Protein AF-A0A6N9EMD9-F1 (afdb_monomer_lite)

Radius of gyration: 20.24 Å; chains: 1; bounding box: 46×36×51 Å

Secondary structure (DSSP, 8-state):
-EEE----SS-SHHHHHHHHHHHHHHHH-TTS-EEEPPP-TT-HHHHHHHHHHHHHHHHT------TT-TTTS--TT-GGGTTSPP----TT----SS--TT-SSS---TTHHHHHHHHTT-----

pLDDT: mean 83.05, std 14.99, range [39.47, 98.06]

Foldseek 3Di:
DAEDEAQDQAADDVLLVSVVVQVVVCVVPVVDPYHYDYYCHVPPVVVVVVVVQVVCVVVVVNPPPPVVPLQDDPDPPSNVNDVPPDDDPCPPPDDPPDDDPVDDRHDNCPCVVVVVVVVVPPDPPD

Structure (mmCIF, N/CA/C/O backbone):
data_AF-A0A6N9EMD9-F1
#
_entry.id   AF-A0A6N9EMD9-F1
#
loop_
_atom_site.group_PDB
_atom_site.id
_atom_site.type_symbol
_atom_site.label_atom_id
_atom_site.label_alt_id
_atom_site.label_comp_id
_atom_site.label_asym_id
_atom_site.label_entity_id
_atom_site.label_seq_id
_atom_site.pdbx_PDB_ins_code
_atom_site.Cartn_x
_atom_site.Cartn_y
_atom_site.Cartn_z
_atom_site.occupancy
_atom_site.B_iso_or_equiv
_atom_site.auth_seq_id
_atom_site.auth_comp_id
_atom_site.auth_asym_id
_atom_site.auth_atom_id
_atom_site.pdbx_PDB_model_num
ATOM 1 N N . ARG A 1 1 ? 5.019 -15.838 -15.073 1.00 90.44 1 ARG A N 1
ATOM 2 C CA . ARG A 1 1 ? 4.160 -14.650 -14.866 1.00 90.44 1 ARG A CA 1
ATOM 3 C C . ARG A 1 1 ? 4.424 -14.112 -13.471 1.00 90.44 1 ARG A C 1
ATOM 5 O O . ARG A 1 1 ? 4.438 -14.905 -12.541 1.00 90.44 1 ARG A O 1
ATOM 12 N N . ILE A 1 2 ? 4.656 -12.809 -13.348 1.00 97.44 2 ILE A N 1
ATOM 13 C CA . ILE A 1 2 ? 4.915 -12.100 -12.091 1.00 97.44 2 ILE A CA 1
ATOM 14 C C . ILE A 1 2 ? 3.811 -11.055 -11.928 1.00 97.44 2 ILE A C 1
ATOM 16 O O . ILE A 1 2 ? 3.507 -10.334 -12.876 1.00 97.44 2 ILE A O 1
ATOM 20 N N . VAL A 1 3 ? 3.200 -10.977 -10.748 1.00 97.25 3 VAL A N 1
ATOM 21 C CA . VAL A 1 3 ? 2.211 -9.941 -10.425 1.00 97.25 3 VAL A CA 1
ATOM 22 C C . VAL A 1 3 ? 2.786 -9.066 -9.327 1.00 97.25 3 VAL A C 1
ATOM 24 O O . VAL A 1 3 ? 3.223 -9.574 -8.298 1.00 97.25 3 VAL A O 1
ATOM 27 N N . VAL A 1 4 ? 2.786 -7.757 -9.551 1.00 97.44 4 VAL A N 1
ATOM 28 C CA . VAL A 1 4 ? 3.183 -6.771 -8.549 1.00 97.44 4 VAL A CA 1
ATOM 29 C C . VAL A 1 4 ? 1.924 -6.111 -8.023 1.00 97.44 4 VAL A C 1
ATOM 31 O O . VAL A 1 4 ? 1.231 -5.414 -8.762 1.00 97.44 4 VAL A O 1
ATOM 34 N N . PHE A 1 5 ? 1.632 -6.368 -6.751 1.00 95.69 5 PHE A N 1
ATOM 35 C CA . PHE A 1 5 ? 0.435 -5.898 -6.070 1.00 95.69 5 PHE A CA 1
ATOM 36 C C . PHE A 1 5 ? 0.825 -5.020 -4.873 1.00 95.69 5 PHE A C 1
ATOM 38 O O . PHE A 1 5 ? 1.303 -5.545 -3.865 1.00 95.69 5 PHE A O 1
ATOM 45 N N . PRO A 1 6 ? 0.678 -3.685 -4.972 1.00 94.50 6 PRO A N 1
ATOM 46 C CA . PRO A 1 6 ? 0.983 -2.789 -3.866 1.00 94.50 6 PRO A CA 1
ATOM 47 C C . PRO A 1 6 ? -0.016 -2.981 -2.718 1.00 94.50 6 PRO A C 1
ATOM 49 O O . PRO A 1 6 ? -1.198 -2.667 -2.847 1.00 94.50 6 PRO A O 1
ATOM 52 N N . TYR A 1 7 ? 0.466 -3.442 -1.564 1.00 93.50 7 TYR A N 1
ATOM 53 C CA . TYR A 1 7 ? -0.359 -3.652 -0.371 1.00 93.50 7 TYR A CA 1
ATOM 54 C C . TYR A 1 7 ? -0.573 -2.339 0.406 1.00 93.50 7 TYR A C 1
ATOM 56 O O . TYR A 1 7 ? -0.142 -2.180 1.545 1.00 93.50 7 TYR A O 1
ATOM 64 N N . PHE A 1 8 ? -1.194 -1.365 -0.265 1.00 93.00 8 PHE A N 1
ATOM 65 C CA . PHE A 1 8 ? -1.482 -0.023 0.244 1.00 93.00 8 PHE A CA 1
ATOM 66 C C . PHE A 1 8 ? -2.978 0.275 0.151 1.00 93.00 8 PHE A C 1
ATOM 68 O O . PHE A 1 8 ? -3.614 -0.054 -0.846 1.00 93.00 8 PHE A O 1
ATOM 75 N N . LEU A 1 9 ? -3.530 0.942 1.166 1.00 92.31 9 LEU A N 1
ATOM 76 C CA . LEU A 1 9 ? -4.931 1.384 1.164 1.00 92.31 9 LEU A CA 1
ATOM 77 C C . LEU A 1 9 ? -5.155 2.643 0.317 1.00 92.31 9 LEU A C 1
ATOM 79 O O . LEU A 1 9 ? -6.249 2.852 -0.191 1.00 92.31 9 LEU A O 1
ATOM 83 N N . PHE A 1 10 ? -4.119 3.462 0.138 1.00 88.75 10 PHE A N 1
ATOM 84 C CA . PHE A 1 10 ? -4.204 4.743 -0.559 1.00 88.75 10 PHE A CA 1
ATOM 85 C C . PHE A 1 10 ? -3.204 4.821 -1.711 1.00 88.75 10 PHE A C 1
ATOM 87 O O . PHE A 1 10 ? -2.152 4.173 -1.694 1.00 88.75 10 PHE A O 1
ATOM 94 N N . SER A 1 11 ? -3.528 5.669 -2.686 1.00 84.94 11 SER A N 1
ATOM 95 C CA . SER A 1 11 ? -2.593 6.095 -3.726 1.00 84.94 11 SER A CA 1
ATOM 96 C C . SER A 1 11 ? -1.501 7.012 -3.150 1.00 84.94 11 SER A C 1
ATOM 98 O O . SER A 1 11 ? -1.493 7.362 -1.969 1.00 84.94 11 SER A O 1
ATOM 100 N N . GLY A 1 12 ? -0.552 7.410 -3.995 1.00 87.00 12 GLY A N 1
ATOM 101 C CA . GLY A 1 12 ? 0.465 8.403 -3.666 1.00 87.00 12 GLY A CA 1
ATOM 102 C C . GLY A 1 12 ? 1.841 8.081 -4.235 1.00 87.00 12 GLY A C 1
ATOM 103 O O . GLY A 1 12 ? 2.014 7.236 -5.116 1.00 87.00 12 GLY A O 1
ATOM 104 N N . VAL A 1 13 ? 2.850 8.777 -3.705 1.00 87.62 13 VAL A N 1
ATOM 105 C CA . VAL A 1 13 ? 4.237 8.726 -4.198 1.00 87.62 13 VAL A CA 1
ATOM 106 C C . VAL A 1 13 ? 4.806 7.304 -4.180 1.00 87.62 13 VAL A C 1
ATOM 108 O O . VAL A 1 13 ? 5.512 6.914 -5.107 1.00 87.62 13 VAL A O 1
ATOM 111 N N . LEU A 1 14 ? 4.497 6.507 -3.152 1.00 90.06 14 LEU A N 1
ATOM 112 C CA . LEU A 1 14 ? 5.028 5.146 -3.023 1.00 90.06 14 LEU A CA 1
ATOM 113 C C . LEU A 1 14 ? 4.481 4.206 -4.101 1.00 90.06 14 LEU A C 1
ATOM 115 O O . LEU A 1 14 ? 5.266 3.536 -4.770 1.00 90.06 14 LEU A O 1
ATOM 119 N N . VAL A 1 15 ? 3.164 4.209 -4.328 1.00 91.94 15 VAL A N 1
ATOM 120 C CA . VAL A 1 15 ? 2.525 3.402 -5.382 1.00 91.94 15 VAL A CA 1
ATOM 121 C C . VAL A 1 15 ? 3.064 3.799 -6.759 1.00 91.94 15 VAL A C 1
ATOM 123 O O . VAL A 1 15 ? 3.459 2.936 -7.545 1.00 91.94 15 VAL A O 1
ATOM 126 N N . SER A 1 16 ? 3.182 5.106 -7.018 1.00 91.12 16 SER A N 1
ATOM 127 C CA . SER A 1 16 ? 3.760 5.642 -8.257 1.00 91.12 16 SER A CA 1
ATOM 128 C C . SER A 1 16 ? 5.192 5.150 -8.501 1.00 91.12 16 SER A C 1
ATOM 130 O O . SER A 1 16 ? 5.525 4.653 -9.581 1.00 91.12 16 SER A O 1
ATOM 132 N N . ARG A 1 17 ? 6.046 5.216 -7.470 1.00 92.69 17 ARG A N 1
ATOM 133 C CA . ARG A 1 17 ? 7.436 4.742 -7.538 1.00 92.69 17 ARG A CA 1
ATOM 134 C C . ARG A 1 17 ? 7.530 3.240 -7.776 1.00 92.69 17 ARG A C 1
ATOM 136 O O . ARG A 1 17 ? 8.378 2.829 -8.566 1.00 92.69 17 ARG A O 1
ATOM 143 N N . ILE A 1 18 ? 6.671 2.441 -7.137 1.00 94.94 18 ILE A N 1
ATOM 144 C CA . ILE A 1 18 ? 6.606 0.990 -7.357 1.00 94.94 18 ILE A CA 1
ATOM 145 C C . ILE A 1 18 ? 6.286 0.710 -8.824 1.00 94.94 18 ILE A C 1
ATOM 147 O O . ILE A 1 18 ? 7.056 0.022 -9.486 1.00 94.94 18 ILE A O 1
ATOM 151 N N . HIS A 1 19 ? 5.212 1.287 -9.368 1.00 94.62 19 HIS A N 1
ATOM 152 C CA . HIS A 1 19 ? 4.825 1.050 -10.761 1.00 94.62 19 HIS A CA 1
ATOM 153 C C . HIS A 1 19 ? 5.902 1.485 -11.758 1.00 94.62 19 HIS A C 1
ATOM 155 O O . HIS A 1 19 ? 6.222 0.718 -12.662 1.00 94.62 19 HIS A O 1
ATOM 161 N N . ARG A 1 20 ? 6.541 2.643 -11.553 1.00 93.44 20 ARG A N 1
ATOM 162 C CA . ARG A 1 20 ? 7.673 3.080 -12.389 1.00 93.44 20 ARG A CA 1
ATOM 163 C C . ARG A 1 20 ? 8.883 2.155 -12.281 1.00 93.44 20 ARG A C 1
ATOM 165 O O . ARG A 1 20 ? 9.595 1.967 -13.262 1.00 93.44 20 ARG A O 1
ATOM 172 N N . ALA A 1 21 ? 9.158 1.603 -11.099 1.00 95.38 21 ALA A N 1
ATOM 173 C CA . ALA A 1 21 ? 10.216 0.611 -10.938 1.00 95.38 21 ALA A CA 1
ATOM 174 C C . ALA A 1 21 ? 9.887 -0.678 -11.697 1.00 95.38 21 ALA A C 1
ATOM 176 O O . ALA A 1 21 ? 10.754 -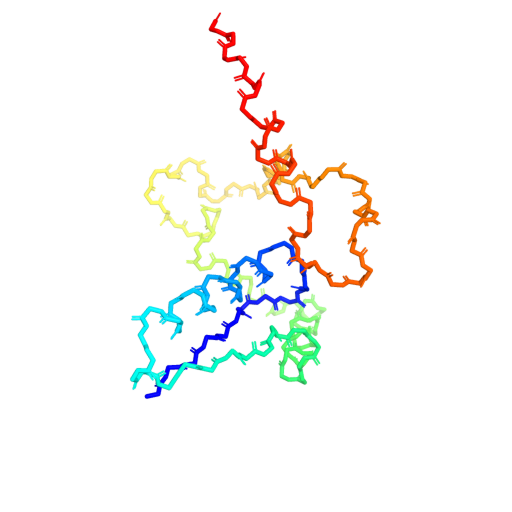1.204 -12.388 1.00 95.38 21 ALA A O 1
ATOM 177 N N . VAL A 1 22 ? 8.632 -1.130 -11.635 1.00 97.31 22 VAL A N 1
ATOM 178 C CA . VAL A 1 22 ? 8.151 -2.271 -12.421 1.00 97.31 22 VAL A CA 1
ATOM 179 C C . VAL A 1 22 ? 8.303 -2.018 -13.917 1.00 97.31 22 VAL A C 1
ATOM 181 O O . VAL A 1 22 ? 8.773 -2.905 -14.619 1.00 97.31 22 VAL A O 1
ATOM 184 N N . ASP A 1 23 ? 7.976 -0.816 -14.397 1.00 96.31 23 ASP A N 1
ATOM 185 C CA . ASP A 1 23 ? 8.107 -0.466 -15.816 1.00 96.31 23 ASP A CA 1
ATOM 186 C C . ASP A 1 23 ? 9.561 -0.538 -16.299 1.00 96.31 23 ASP A C 1
ATOM 188 O O . ASP A 1 23 ? 9.819 -1.065 -17.379 1.00 96.31 23 ASP A O 1
ATOM 192 N N . ARG A 1 24 ? 10.526 -0.090 -15.481 1.00 96.88 24 ARG A N 1
ATOM 193 C CA . ARG A 1 24 ? 11.959 -0.245 -15.795 1.00 96.88 24 ARG A CA 1
ATOM 194 C C . ARG A 1 24 ? 12.369 -1.716 -15.869 1.00 96.88 24 ARG A C 1
ATOM 196 O O . ARG A 1 24 ? 12.962 -2.131 -16.853 1.00 96.88 24 ARG A O 1
ATOM 203 N N . VAL A 1 25 ? 11.988 -2.514 -14.870 1.00 97.62 25 VAL A N 1
ATOM 204 C CA . VAL A 1 25 ? 12.305 -3.953 -14.834 1.00 97.62 25 VAL A CA 1
ATOM 205 C C . VAL A 1 25 ? 11.673 -4.689 -16.020 1.00 97.62 25 VAL A C 1
ATOM 207 O O . VAL A 1 25 ? 12.301 -5.564 -16.606 1.00 97.62 25 VAL A O 1
ATOM 210 N N . ALA A 1 26 ? 10.447 -4.337 -16.408 1.00 97.31 26 ALA A N 1
ATOM 211 C CA . ALA A 1 26 ? 9.791 -4.930 -17.568 1.00 97.31 26 ALA A CA 1
ATOM 212 C C . ALA A 1 26 ? 10.506 -4.578 -18.885 1.00 97.31 26 ALA A C 1
ATOM 214 O O . ALA A 1 26 ? 10.600 -5.430 -19.766 1.00 97.31 26 ALA A O 1
ATOM 215 N N . ALA A 1 27 ? 11.040 -3.356 -19.008 1.00 97.44 27 ALA A N 1
ATOM 216 C CA . ALA A 1 27 ? 11.830 -2.940 -20.166 1.00 97.44 27 ALA A CA 1
ATOM 217 C C . ALA A 1 27 ? 13.177 -3.682 -20.256 1.00 97.44 27 ALA A C 1
ATOM 219 O O . ALA A 1 27 ? 13.570 -4.096 -21.345 1.00 97.44 27 ALA A O 1
ATOM 220 N N . ASP A 1 28 ? 13.841 -3.903 -19.118 1.00 98.06 28 ASP A N 1
ATOM 221 C CA . ASP A 1 28 ? 15.116 -4.632 -19.043 1.00 98.06 28 ASP A CA 1
ATOM 222 C C . ASP A 1 28 ? 14.945 -6.155 -19.245 1.00 98.06 28 ASP A C 1
ATOM 224 O O . ASP A 1 28 ? 15.897 -6.862 -19.585 1.00 98.06 28 ASP A O 1
ATOM 228 N N . HIS A 1 29 ? 13.726 -6.678 -19.056 1.00 97.38 29 HIS A N 1
ATOM 229 C CA . HIS A 1 29 ? 13.410 -8.108 -19.123 1.00 97.38 29 HIS A CA 1
ATOM 230 C C . HIS A 1 29 ? 12.132 -8.408 -19.938 1.00 97.38 29 HIS A C 1
ATOM 232 O O . HIS A 1 29 ? 11.162 -8.944 -19.388 1.00 97.38 29 HIS A O 1
ATOM 238 N N . PRO A 1 30 ? 12.114 -8.137 -21.259 1.00 96.62 30 PRO A N 1
ATOM 239 C CA . PRO A 1 30 ? 10.913 -8.255 -22.099 1.00 96.62 30 PRO A CA 1
ATOM 240 C C . PRO A 1 30 ? 10.352 -9.683 -22.216 1.00 96.62 30 PRO A C 1
ATOM 242 O O . PRO A 1 30 ? 9.196 -9.874 -22.584 1.00 96.62 30 PRO A O 1
ATOM 245 N N . GLN A 1 31 ? 11.149 -10.703 -21.892 1.00 97.56 31 GLN A N 1
ATOM 246 C CA . GLN A 1 31 ? 10.726 -12.103 -21.838 1.00 97.56 31 GLN A CA 1
ATOM 247 C C . GLN A 1 31 ? 9.832 -12.432 -20.629 1.00 97.56 31 GLN A C 1
ATOM 249 O O . GLN A 1 31 ? 9.210 -13.496 -20.594 1.00 97.56 31 GLN A O 1
ATOM 254 N N . LEU A 1 32 ? 9.790 -11.568 -19.609 1.00 97.06 32 LEU A N 1
ATOM 255 C CA . LEU A 1 32 ? 8.995 -11.784 -18.403 1.00 97.06 32 LEU A CA 1
ATOM 256 C C . LEU A 1 32 ? 7.596 -11.174 -18.555 1.00 97.06 32 LEU A C 1
ATOM 258 O O . LEU A 1 32 ? 7.432 -9.987 -18.805 1.00 97.06 32 LEU A O 1
ATOM 262 N N . ASP A 1 33 ? 6.561 -11.977 -18.306 1.00 97.50 33 ASP A N 1
ATOM 263 C CA . ASP A 1 33 ? 5.180 -11.487 -18.200 1.00 97.50 33 ASP A CA 1
ATOM 264 C C . ASP A 1 33 ? 4.947 -10.872 -16.809 1.00 97.50 33 ASP A C 1
ATOM 266 O O . ASP A 1 33 ? 4.560 -11.590 -15.877 1.00 97.50 33 ASP A O 1
ATOM 270 N N . ILE A 1 34 ? 5.2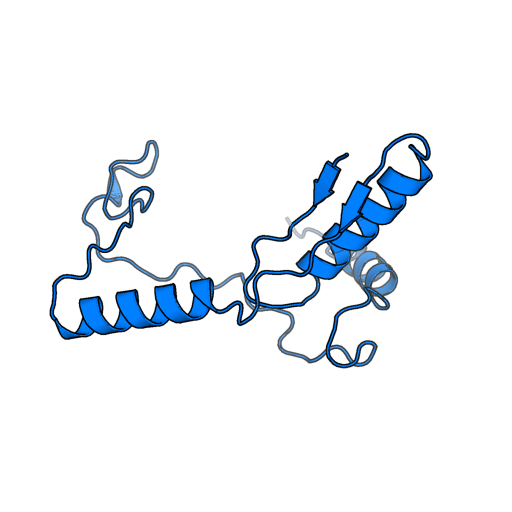35 -9.571 -16.662 1.00 98.00 34 ILE A N 1
ATOM 271 C CA . ILE A 1 34 ? 5.039 -8.792 -15.428 1.00 98.00 34 ILE A CA 1
ATOM 272 C C . ILE A 1 34 ? 3.746 -7.971 -15.519 1.00 98.00 34 ILE A C 1
ATOM 274 O O . ILE A 1 34 ? 3.546 -7.201 -16.457 1.00 98.00 34 ILE A O 1
ATOM 278 N N . ARG A 1 35 ? 2.858 -8.110 -14.529 1.00 97.00 35 ARG A N 1
ATOM 279 C CA . ARG A 1 35 ? 1.571 -7.402 -14.458 1.00 97.00 35 ARG A CA 1
ATOM 280 C C . ARG A 1 35 ? 1.490 -6.549 -13.199 1.00 97.00 35 ARG A C 1
ATOM 282 O O . ARG A 1 35 ? 1.721 -7.049 -12.101 1.00 97.00 35 ARG A O 1
ATOM 289 N N . LYS A 1 36 ? 1.126 -5.278 -13.360 1.00 96.31 36 LYS A N 1
ATOM 290 C CA . LYS A 1 36 ? 0.818 -4.363 -12.254 1.00 96.31 36 LYS A CA 1
ATOM 291 C C . LYS A 1 36 ? -0.650 -4.539 -11.865 1.00 96.31 36 LYS A C 1
ATOM 293 O O . LYS A 1 36 ? -1.515 -4.443 -12.734 1.00 96.31 36 LYS A O 1
ATOM 298 N N . ALA A 1 37 ? -0.919 -4.819 -10.597 1.00 95.44 37 ALA A N 1
ATOM 299 C CA . ALA A 1 37 ? -2.263 -4.802 -10.026 1.00 95.44 37 ALA A CA 1
ATOM 300 C C . ALA A 1 37 ? -2.546 -3.424 -9.390 1.00 95.44 37 ALA A C 1
ATOM 302 O O . ALA A 1 37 ? -1.596 -2.727 -9.023 1.00 95.44 37 ALA A O 1
ATOM 303 N N . PRO A 1 38 ? -3.820 -3.012 -9.250 1.00 92.75 38 PRO A N 1
ATOM 304 C CA . PRO A 1 38 ? -4.162 -1.833 -8.452 1.00 92.75 38 PRO A CA 1
ATOM 305 C C . PRO A 1 38 ? -3.738 -2.028 -6.990 1.00 92.75 38 PRO A C 1
ATOM 307 O O . PRO A 1 38 ? -3.504 -3.153 -6.564 1.00 92.75 38 PRO A O 1
ATOM 310 N N . TYR A 1 39 ? -3.637 -0.948 -6.217 1.00 93.94 39 TYR A N 1
ATOM 311 C CA . TYR A 1 39 ? -3.498 -1.033 -4.757 1.00 93.94 39 TYR A CA 1
ATOM 312 C C . TYR A 1 39 ? -4.831 -1.475 -4.114 1.00 93.94 39 TYR A C 1
ATOM 314 O O . TYR A 1 39 ? -5.845 -1.557 -4.805 1.00 93.94 39 TYR A O 1
ATOM 322 N N . LEU A 1 40 ? -4.845 -1.797 -2.814 1.00 94.88 40 LEU A N 1
ATOM 323 C CA . LEU A 1 40 ? -6.025 -2.377 -2.147 1.00 94.88 40 LEU A CA 1
ATOM 324 C C . LEU A 1 40 ? -7.271 -1.495 -2.246 1.00 94.88 40 LEU A C 1
ATOM 326 O O . LEU A 1 40 ? -8.351 -2.009 -2.525 1.00 94.88 40 LEU A O 1
ATOM 330 N N . SER A 1 41 ? -7.115 -0.189 -2.012 1.00 92.62 41 SER A N 1
ATOM 331 C CA . SER A 1 41 ? -8.224 0.769 -2.026 1.00 92.62 41 SER A CA 1
ATOM 332 C C . SER A 1 41 ? -9.400 0.288 -1.147 1.00 92.62 41 SER A C 1
ATOM 334 O O . SER A 1 41 ? -9.217 -0.280 -0.069 1.00 92.62 41 SER A O 1
ATOM 336 N N . ASP A 1 42 ? -10.608 0.499 -1.643 1.00 93.19 42 ASP A N 1
ATOM 337 C CA . ASP A 1 42 ? -11.925 0.118 -1.161 1.00 93.19 42 ASP A CA 1
ATOM 338 C C . ASP A 1 42 ? -12.361 -1.282 -1.629 1.00 93.19 42 ASP A C 1
ATOM 340 O O . ASP A 1 42 ? -13.555 -1.552 -1.761 1.00 93.19 42 ASP A O 1
ATOM 344 N N . HIS A 1 43 ? -11.417 -2.200 -1.877 1.00 95.56 43 HIS A N 1
ATOM 345 C CA . HIS A 1 43 ? -11.753 -3.579 -2.233 1.00 95.56 43 HIS A CA 1
ATOM 346 C C . HIS A 1 43 ? -12.762 -4.174 -1.223 1.00 95.56 43 HIS A C 1
ATOM 348 O O . HIS A 1 43 ? -12.536 -4.055 -0.017 1.00 95.56 43 HIS A O 1
ATOM 354 N N . PRO A 1 44 ? -13.833 -4.875 -1.654 1.00 96.25 44 PRO A N 1
ATOM 355 C CA . PRO A 1 44 ? -14.902 -5.328 -0.755 1.00 96.25 44 PRO A CA 1
ATOM 356 C C . PRO A 1 44 ? -14.408 -6.085 0.484 1.00 96.25 44 PRO A C 1
ATOM 358 O O . PRO A 1 44 ? -14.786 -5.755 1.600 1.00 96.25 44 PRO A O 1
ATOM 361 N N . LEU A 1 45 ? -13.456 -7.008 0.310 1.00 95.38 45 LEU A N 1
ATOM 362 C CA . LEU A 1 45 ? -12.870 -7.759 1.432 1.00 95.38 45 LEU A CA 1
ATOM 363 C C . LEU A 1 45 ? -12.097 -6.881 2.434 1.00 95.38 45 LEU A C 1
ATOM 365 O O . LEU A 1 45 ? -11.999 -7.220 3.612 1.00 95.38 45 LEU A O 1
ATOM 369 N N . VAL A 1 46 ? -11.539 -5.754 1.985 1.00 95.06 46 VAL A N 1
ATOM 370 C CA . VAL A 1 46 ? -10.889 -4.774 2.866 1.00 95.06 46 VAL A CA 1
ATOM 371 C C . VAL A 1 46 ? -11.949 -4.052 3.688 1.00 95.06 46 VAL A C 1
ATOM 373 O O . VAL A 1 46 ? -11.808 -3.953 4.905 1.00 95.06 46 VAL A O 1
ATOM 376 N N . LEU A 1 47 ? -13.041 -3.617 3.055 1.00 96.31 47 LEU A N 1
ATOM 377 C CA . LEU A 1 47 ? -14.169 -2.989 3.748 1.00 96.31 47 LEU A CA 1
ATOM 378 C C . LEU A 1 47 ? -14.822 -3.941 4.759 1.00 96.31 47 LEU A C 1
ATOM 380 O O . LEU A 1 47 ? -15.116 -3.530 5.880 1.00 96.31 47 LEU A O 1
ATOM 384 N N . ASP A 1 48 ? -14.988 -5.213 4.399 1.00 96.69 48 ASP A N 1
ATOM 385 C CA . ASP A 1 48 ? -15.492 -6.249 5.304 1.00 96.69 48 ASP A CA 1
ATOM 386 C C . ASP A 1 48 ? -14.559 -6.446 6.503 1.00 96.69 48 ASP A C 1
ATOM 388 O O . ASP A 1 48 ? -15.019 -6.534 7.642 1.00 96.69 48 ASP A O 1
ATOM 392 N N . THR A 1 49 ? -13.241 -6.420 6.273 1.00 92.50 49 THR A N 1
ATOM 393 C CA . THR A 1 49 ? -12.244 -6.477 7.351 1.00 92.50 49 THR A CA 1
ATOM 394 C C . THR A 1 49 ? -12.377 -5.273 8.286 1.00 92.50 49 THR A C 1
ATOM 396 O O . THR A 1 49 ? -12.431 -5.448 9.502 1.00 92.50 49 THR A O 1
ATOM 399 N N . PHE A 1 50 ? -12.490 -4.053 7.749 1.00 93.00 50 PHE A N 1
ATOM 400 C CA . PHE A 1 50 ? -12.706 -2.851 8.565 1.00 93.00 50 PHE A CA 1
ATOM 401 C C . PHE A 1 50 ? -14.005 -2.922 9.368 1.00 93.00 50 PHE A C 1
ATOM 403 O O . PHE A 1 50 ? -14.008 -2.573 10.548 1.00 93.00 50 PHE A O 1
ATOM 410 N N . ARG A 1 51 ? -15.091 -3.406 8.757 1.00 94.62 51 ARG A N 1
ATOM 411 C CA . ARG A 1 51 ? -16.378 -3.604 9.431 1.00 94.62 51 ARG A CA 1
ATOM 412 C C . ARG A 1 51 ? -16.245 -4.573 10.603 1.00 94.62 51 ARG A C 1
ATOM 414 O O . ARG A 1 51 ? -16.677 -4.228 11.699 1.00 94.62 51 ARG A O 1
ATOM 421 N N . ALA A 1 52 ? -15.624 -5.732 10.388 1.00 91.25 52 ALA A N 1
ATOM 422 C CA . ALA A 1 52 ? -15.421 -6.729 11.437 1.00 91.25 52 ALA A CA 1
ATOM 423 C C . ALA A 1 52 ? -14.598 -6.156 12.603 1.00 91.25 52 ALA A C 1
ATOM 425 O O . ALA A 1 52 ? -15.015 -6.231 13.754 1.00 91.25 52 ALA A O 1
ATOM 426 N N . ARG A 1 53 ? -13.479 -5.476 12.307 1.00 89.50 53 ARG A N 1
ATOM 427 C CA . ARG A 1 53 ? -12.649 -4.822 13.336 1.00 89.50 53 ARG A CA 1
ATOM 428 C C . ARG A 1 53 ? -13.395 -3.727 14.102 1.00 89.50 53 ARG A C 1
ATOM 430 O O . ARG A 1 53 ? -13.190 -3.581 15.303 1.00 89.50 53 ARG A O 1
ATOM 437 N N . ALA A 1 54 ? -14.252 -2.957 13.430 1.00 91.56 54 ALA A N 1
ATOM 438 C CA . ALA A 1 54 ? -15.066 -1.936 14.083 1.00 91.56 54 ALA A CA 1
ATOM 439 C C . ALA A 1 54 ? -16.106 -2.554 15.031 1.00 91.56 54 ALA A C 1
ATOM 441 O O . ALA A 1 54 ? -16.303 -2.040 16.127 1.00 91.56 54 ALA A O 1
ATOM 442 N N . GLN A 1 55 ? -16.737 -3.662 14.635 1.00 92.44 55 GLN A N 1
ATOM 443 C CA . GLN A 1 55 ? -17.683 -4.394 15.483 1.00 92.44 55 GLN A CA 1
ATOM 444 C C . GLN A 1 55 ? -16.991 -4.983 16.718 1.00 92.44 55 GLN A C 1
ATOM 446 O O . GLN A 1 55 ? -17.433 -4.731 17.833 1.00 92.44 55 GLN A O 1
ATOM 451 N N . GLU A 1 56 ? -15.843 -5.641 16.546 1.00 88.31 56 GLU A N 1
ATOM 452 C CA . GLU A 1 56 ? -15.041 -6.170 17.662 1.00 88.31 56 GLU A CA 1
ATOM 453 C C . GLU A 1 56 ? -14.639 -5.082 18.666 1.00 88.31 56 GLU A C 1
ATOM 455 O O . GLU A 1 56 ? -14.675 -5.295 19.877 1.00 88.31 56 GLU A O 1
ATOM 460 N N . ALA A 1 57 ? -14.281 -3.891 18.174 1.00 86.44 57 ALA A N 1
ATOM 461 C CA . ALA A 1 57 ? -13.945 -2.757 19.029 1.00 86.44 57 ALA A CA 1
ATOM 462 C C . ALA A 1 57 ? -15.138 -2.264 19.864 1.00 86.44 57 ALA A C 1
ATOM 464 O O . ALA A 1 57 ? -14.938 -1.810 20.989 1.00 86.44 57 ALA A O 1
ATOM 465 N N . LEU A 1 58 ? -16.361 -2.353 19.333 1.00 90.06 58 LEU A N 1
ATOM 466 C CA . LEU A 1 58 ? -17.584 -1.991 20.054 1.00 90.06 58 LEU A CA 1
ATOM 467 C C . LEU A 1 58 ? -17.996 -3.065 21.070 1.00 90.06 58 LEU A C 1
ATOM 469 O O . LEU A 1 58 ? -18.525 -2.732 22.127 1.00 90.06 58 LEU A O 1
ATOM 473 N N . GLU A 1 59 ? -17.752 -4.335 20.754 1.00 91.50 59 GLU A N 1
ATOM 474 C CA . GLU A 1 59 ? -18.140 -5.487 21.578 1.00 91.50 59 GLU A CA 1
ATOM 475 C C . GLU A 1 59 ? -17.099 -5.835 22.659 1.00 91.50 59 GLU A C 1
ATOM 477 O O . GLU A 1 59 ? -17.393 -6.598 23.577 1.00 91.50 59 GLU A O 1
ATOM 482 N N . GLY A 1 60 ? -15.902 -5.241 22.596 1.00 81.81 60 GLY A N 1
ATOM 483 C CA . GLY A 1 60 ? -14.824 -5.456 23.568 1.00 81.81 60 GLY A CA 1
ATOM 484 C C . GLY A 1 60 ? -14.013 -6.735 23.338 1.00 81.81 60 GLY A C 1
ATOM 485 O O . GLY A 1 60 ? -13.180 -7.075 24.174 1.00 81.81 60 GLY A O 1
ATOM 486 N N . ASP A 1 61 ? -14.220 -7.411 22.205 1.00 77.69 61 ASP A N 1
ATOM 487 C CA . ASP A 1 61 ? -13.452 -8.584 21.762 1.00 77.69 61 ASP A CA 1
ATOM 488 C C . ASP A 1 61 ? -12.364 -8.199 20.743 1.00 77.69 61 ASP A C 1
ATOM 490 O O . ASP A 1 61 ? -11.949 -8.978 19.884 1.00 77.69 61 ASP A O 1
ATOM 494 N N . ASN A 1 62 ? -11.891 -6.949 20.794 1.00 70.44 62 ASN A N 1
ATOM 495 C CA . ASN A 1 62 ? -10.798 -6.518 19.941 1.00 70.44 62 ASN A CA 1
ATOM 496 C C . ASN A 1 62 ? -9.495 -7.189 20.387 1.00 70.44 62 ASN A C 1
ATOM 498 O O . ASN A 1 62 ? -8.727 -6.673 21.203 1.00 70.44 62 ASN A O 1
ATOM 502 N N . ALA A 1 63 ? -9.191 -8.328 19.768 1.00 66.88 63 ALA A N 1
ATOM 503 C CA . ALA A 1 63 ? -7.848 -8.869 19.744 1.00 66.88 63 ALA A CA 1
ATOM 504 C C . ALA A 1 63 ? -6.961 -7.855 19.007 1.00 66.88 63 ALA A C 1
ATOM 506 O O . ALA A 1 63 ? -6.795 -7.911 17.788 1.00 66.88 63 ALA A O 1
ATOM 507 N N . MET A 1 64 ? -6.424 -6.884 19.756 1.00 64.81 64 MET A N 1
ATOM 508 C CA . MET A 1 64 ? -5.378 -5.962 19.328 1.00 64.81 64 MET A CA 1
ATOM 509 C C . MET A 1 64 ? -4.166 -6.819 18.975 1.00 64.81 64 MET A C 1
ATOM 511 O O . MET A 1 64 ? -3.273 -7.029 19.797 1.00 64.81 64 MET A O 1
ATOM 515 N N . ASN A 1 65 ? -4.176 -7.357 17.755 1.00 62.25 65 ASN A N 1
ATOM 516 C CA . ASN A 1 65 ? -3.250 -8.334 17.191 1.00 62.25 65 ASN A CA 1
ATOM 517 C C . ASN A 1 65 ? -1.894 -7.707 16.863 1.00 62.25 65 ASN A C 1
ATOM 519 O O . ASN A 1 65 ? -1.269 -8.043 15.862 1.00 62.25 65 ASN A O 1
ATOM 523 N N . CYS A 1 66 ? -1.456 -6.817 17.747 1.00 65.69 66 CYS A N 1
ATOM 524 C CA . CYS A 1 66 ? -0.150 -6.245 18.004 1.00 65.69 66 CYS A CA 1
ATOM 525 C C . CYS A 1 66 ? 0.966 -7.307 18.104 1.00 65.69 66 CYS A C 1
ATOM 527 O O . CYS A 1 66 ? 1.874 -7.175 18.916 1.00 65.69 66 CYS A O 1
ATOM 529 N N . ALA A 1 67 ? 0.920 -8.352 17.281 1.00 60.25 67 ALA A N 1
ATOM 530 C CA . ALA A 1 67 ? 1.758 -9.534 17.244 1.00 60.25 67 ALA A CA 1
ATOM 531 C C . ALA A 1 67 ? 3.231 -9.195 17.002 1.00 60.25 67 ALA A C 1
ATOM 533 O O . ALA A 1 67 ? 4.085 -10.050 17.179 1.00 60.25 67 ALA A O 1
ATOM 534 N N . LEU A 1 68 ? 3.530 -7.945 16.637 1.00 69.25 68 LEU A N 1
ATOM 535 C CA . LEU A 1 68 ? 4.877 -7.386 16.510 1.00 69.25 68 LEU A CA 1
ATOM 536 C C . LEU A 1 68 ? 5.004 -6.004 17.172 1.00 69.25 68 LEU A C 1
ATOM 538 O O . LEU A 1 68 ? 5.916 -5.234 16.888 1.00 69.25 68 LEU A O 1
ATOM 542 N N . CYS A 1 69 ? 4.063 -5.650 18.039 1.00 81.88 69 CYS A N 1
ATOM 543 C CA . CYS A 1 69 ? 4.112 -4.408 18.782 1.00 81.88 69 CYS A CA 1
ATOM 544 C C . CYS A 1 69 ? 5.078 -4.569 19.951 1.00 81.88 69 CYS A C 1
ATOM 546 O O . CYS A 1 69 ? 4.816 -5.364 20.854 1.00 81.88 69 CYS A O 1
ATOM 548 N N . LYS A 1 70 ? 6.141 -3.762 19.984 1.00 86.88 70 LYS A N 1
ATOM 549 C CA . LYS A 1 70 ? 7.107 -3.727 21.095 1.00 86.88 70 LYS A CA 1
ATOM 550 C C . LYS A 1 70 ? 6.469 -3.543 22.480 1.00 86.88 70 LYS A C 1
ATOM 552 O O . LYS A 1 70 ? 7.023 -3.986 23.474 1.00 86.88 70 LYS A O 1
ATOM 557 N N . TYR A 1 71 ? 5.275 -2.949 22.537 1.00 88.19 71 TYR A N 1
ATOM 558 C CA . TYR A 1 71 ? 4.526 -2.754 23.778 1.00 88.19 71 TYR A CA 1
ATOM 559 C C . TYR A 1 71 ? 3.761 -4.005 24.249 1.00 88.19 71 TYR A C 1
ATOM 561 O O . TYR A 1 71 ? 3.366 -4.065 25.410 1.00 88.19 71 TYR A O 1
ATOM 569 N N . ARG A 1 72 ? 3.488 -4.984 23.368 1.00 87.44 72 ARG A N 1
ATOM 570 C CA . ARG A 1 72 ? 2.613 -6.151 23.645 1.00 87.44 72 ARG A CA 1
ATOM 571 C C . ARG A 1 72 ? 3.260 -7.509 23.398 1.00 87.44 72 ARG A C 1
ATOM 573 O O . ARG A 1 72 ? 2.725 -8.511 23.855 1.00 87.44 72 ARG A O 1
ATOM 580 N N . THR A 1 73 ? 4.401 -7.546 22.721 1.00 85.88 73 THR A N 1
ATOM 581 C CA . THR A 1 73 ? 5.245 -8.734 22.599 1.00 85.88 73 THR A CA 1
ATOM 582 C C . THR A 1 73 ? 6.685 -8.360 22.912 1.00 85.88 73 THR A C 1
ATOM 584 O O . THR A 1 73 ? 7.120 -7.251 22.601 1.00 85.88 73 THR A O 1
ATOM 587 N N . GLN A 1 74 ? 7.430 -9.280 23.523 1.00 86.31 74 GLN A N 1
ATOM 588 C CA . GLN A 1 74 ? 8.848 -9.066 23.776 1.00 86.31 74 GLN A CA 1
ATOM 589 C C . GLN A 1 74 ? 9.602 -9.089 22.441 1.00 86.31 74 GLN A C 1
ATOM 591 O O . GLN A 1 74 ? 9.657 -10.116 21.765 1.00 86.31 74 GLN A O 1
ATOM 596 N N . VAL A 1 75 ? 10.169 -7.945 22.060 1.00 86.12 75 VAL A N 1
ATOM 597 C CA . VAL A 1 75 ? 11.017 -7.785 20.871 1.00 86.12 75 VAL A CA 1
ATOM 598 C C . VAL A 1 75 ? 12.433 -7.478 21.346 1.00 86.12 75 VAL A C 1
ATOM 600 O O . VAL A 1 75 ? 12.614 -6.662 22.249 1.00 86.12 75 VAL A O 1
ATOM 603 N N . LEU A 1 76 ? 13.429 -8.143 20.758 1.00 90.12 76 LEU A N 1
ATOM 604 C CA . LEU A 1 76 ? 14.839 -7.899 21.070 1.00 90.12 76 LEU A CA 1
ATOM 605 C C . LEU A 1 76 ? 15.193 -6.424 20.830 1.00 90.12 76 LEU A C 1
ATOM 607 O O . LEU A 1 76 ? 14.901 -5.889 19.758 1.00 90.12 76 LEU A O 1
ATOM 611 N N . GLY A 1 77 ? 15.825 -5.786 21.817 1.00 90.69 77 GLY A N 1
ATOM 612 C CA . GLY A 1 77 ? 16.210 -4.371 21.767 1.00 90.69 77 GLY A CA 1
ATOM 613 C C . GLY A 1 77 ? 15.117 -3.390 22.206 1.00 90.69 77 GLY A C 1
ATOM 614 O O . GLY A 1 77 ? 15.315 -2.181 22.098 1.00 90.69 77 GLY A O 1
ATOM 615 N N . PHE A 1 78 ? 13.977 -3.890 22.695 1.00 89.88 78 PHE A N 1
ATOM 616 C CA . PHE A 1 78 ? 12.855 -3.094 23.209 1.00 89.88 78 PHE A CA 1
ATOM 617 C C . PHE A 1 78 ? 12.344 -3.599 24.571 1.00 89.88 78 PHE A C 1
ATOM 619 O O . PHE A 1 78 ? 11.179 -3.422 24.918 1.00 89.88 78 PHE A O 1
ATOM 626 N N . GLU A 1 79 ? 13.209 -4.230 25.365 1.00 93.56 79 GLU A N 1
ATOM 627 C CA . GLU A 1 79 ? 12.899 -4.819 26.677 1.00 93.56 79 GLU A CA 1
ATOM 628 C C . GLU A 1 79 ? 12.246 -3.822 27.641 1.00 93.56 79 GLU A C 1
ATOM 630 O O . GLU A 1 79 ? 11.284 -4.162 28.323 1.00 93.56 79 GLU A O 1
ATOM 635 N N . ASN A 1 80 ? 12.704 -2.570 27.642 1.00 93.50 80 ASN A N 1
ATOM 636 C CA . ASN A 1 80 ? 12.180 -1.527 28.530 1.00 93.50 80 ASN A CA 1
ATOM 637 C C . ASN A 1 80 ? 10.802 -0.989 28.108 1.00 93.50 80 ASN A C 1
ATOM 639 O O . ASN A 1 80 ? 10.207 -0.198 28.835 1.00 93.50 80 ASN A O 1
ATOM 643 N N . GLU A 1 81 ? 10.312 -1.367 26.927 1.00 90.50 81 GLU A N 1
ATOM 644 C CA . GLU A 1 81 ? 9.043 -0.881 26.379 1.00 90.50 81 GLU A CA 1
ATOM 645 C C . GLU A 1 81 ? 7.916 -1.920 26.473 1.00 90.50 81 GLU A C 1
ATOM 647 O O . GLU A 1 81 ? 6.744 -1.579 26.290 1.00 90.50 81 GLU A O 1
ATOM 652 N N . TYR A 1 82 ? 8.241 -3.175 26.797 1.00 89.69 82 TYR A N 1
ATOM 653 C CA . TYR A 1 82 ? 7.247 -4.228 26.967 1.00 89.69 82 TYR A CA 1
ATOM 654 C C . TYR A 1 82 ? 6.309 -3.911 28.144 1.00 89.69 82 TYR A C 1
ATOM 656 O O . TYR A 1 82 ? 6.743 -3.728 29.280 1.00 89.69 82 TYR A O 1
ATOM 664 N N . GLY A 1 83 ? 5.003 -3.832 27.869 1.00 87.50 83 GLY A N 1
ATOM 665 C CA . GLY A 1 83 ? 3.977 -3.472 28.852 1.00 87.50 83 GLY A CA 1
ATOM 666 C C . GLY A 1 83 ? 3.814 -1.968 29.105 1.00 87.50 83 GLY A C 1
ATOM 667 O O . GLY A 1 83 ? 2.873 -1.579 29.799 1.00 87.50 83 GLY A O 1
ATOM 668 N N . ALA A 1 84 ? 4.665 -1.111 28.530 1.00 90.19 84 ALA A N 1
ATOM 669 C CA . ALA A 1 84 ? 4.502 0.336 28.636 1.00 90.19 84 ALA A CA 1
ATOM 670 C C . ALA A 1 84 ? 3.261 0.824 27.850 1.00 90.19 84 ALA A C 1
ATOM 672 O O . ALA A 1 84 ? 2.858 0.194 26.862 1.00 90.19 84 ALA A O 1
ATOM 673 N N . PRO A 1 85 ? 2.642 1.955 28.244 1.00 87.19 85 PRO A N 1
ATOM 674 C CA . PRO A 1 85 ? 1.623 2.606 27.427 1.00 87.19 85 PRO A CA 1
ATOM 675 C C . PRO A 1 85 ? 2.164 2.920 26.028 1.00 87.19 85 PRO A C 1
ATOM 677 O O . PRO A 1 85 ? 3.257 3.467 25.890 1.00 87.19 85 PRO A O 1
ATOM 680 N N . GLN A 1 86 ? 1.395 2.591 24.987 1.00 83.94 86 GLN A N 1
ATOM 681 C CA . GLN A 1 86 ? 1.797 2.898 23.618 1.00 83.94 86 GLN A CA 1
ATOM 682 C C . GLN A 1 86 ? 1.759 4.411 23.397 1.00 83.94 86 GLN A C 1
ATOM 684 O O . GLN A 1 86 ? 0.724 5.050 23.577 1.00 83.94 86 GLN A O 1
ATOM 689 N N . THR A 1 87 ? 2.886 4.971 22.974 1.00 80.25 87 THR A N 1
ATOM 690 C CA . THR A 1 87 ? 3.023 6.382 22.610 1.00 80.25 87 THR A CA 1
ATOM 691 C C . THR A 1 87 ? 3.194 6.514 21.100 1.00 80.25 87 THR A C 1
ATOM 693 O O . THR A 1 87 ? 3.775 5.648 20.442 1.00 80.25 87 THR A O 1
ATOM 696 N N . SER A 1 88 ? 2.661 7.588 20.513 1.00 70.62 88 SER A N 1
ATOM 697 C CA . SER A 1 88 ? 2.906 7.919 19.105 1.00 70.62 88 SER A CA 1
ATOM 698 C C . SER A 1 88 ? 4.327 8.459 18.962 1.00 70.62 88 SER A C 1
ATOM 700 O O . SER A 1 88 ? 4.676 9.441 19.605 1.00 70.62 88 SER A O 1
ATOM 702 N N . HIS A 1 89 ? 5.160 7.820 18.139 1.00 63.38 89 HIS A N 1
ATOM 703 C CA . HIS A 1 89 ? 6.508 8.313 17.813 1.00 63.38 89 HIS A CA 1
ATOM 704 C C . HIS A 1 89 ? 6.513 8.962 16.411 1.00 63.38 89 HIS A C 1
ATOM 706 O O . HIS A 1 89 ? 7.559 9.120 15.789 1.00 63.38 89 HIS A O 1
ATOM 712 N N . HIS A 1 90 ? 5.334 9.320 15.881 1.00 56.06 90 HIS A N 1
ATOM 713 C CA . HIS A 1 90 ? 5.127 9.722 14.484 1.00 56.06 90 HIS A CA 1
ATOM 714 C C . HIS A 1 90 ? 5.521 11.172 14.153 1.00 56.06 90 HIS A C 1
ATOM 716 O O . HIS A 1 90 ? 5.176 11.657 13.080 1.00 56.06 90 HIS A O 1
ATOM 722 N N . HIS A 1 91 ? 6.297 11.854 14.999 1.00 48.59 91 HIS A N 1
ATOM 723 C CA . HIS A 1 91 ? 6.682 13.260 14.793 1.00 48.59 91 HIS A CA 1
ATOM 724 C C . HIS A 1 91 ? 7.591 13.527 13.573 1.00 48.59 91 HIS A C 1
ATOM 726 O O . HIS A 1 91 ? 7.965 14.669 13.334 1.00 48.59 91 HIS A O 1
ATOM 732 N N . HIS A 1 92 ? 7.947 12.508 12.783 1.00 52.69 92 HIS A N 1
ATOM 733 C CA . HIS A 1 92 ? 8.861 12.647 11.641 1.00 52.69 92 HIS A CA 1
ATOM 734 C C . HIS A 1 92 ? 8.295 12.179 10.293 1.00 52.69 92 HIS A C 1
ATOM 736 O O . HIS A 1 92 ? 9.035 12.138 9.314 1.00 52.69 92 HIS A O 1
ATOM 742 N N . HIS A 1 93 ? 7.017 11.799 10.215 1.00 48.19 93 HIS A N 1
ATOM 743 C CA . HIS A 1 93 ? 6.408 11.261 8.986 1.00 48.19 93 HIS A CA 1
ATOM 744 C C . HIS A 1 93 ? 5.231 12.105 8.483 1.00 48.19 93 HIS A C 1
ATOM 746 O O . HIS A 1 93 ? 4.294 11.592 7.872 1.00 48.19 93 HIS A O 1
ATOM 752 N N . GLU A 1 94 ? 5.276 13.411 8.713 1.00 54.88 94 GLU A N 1
ATOM 753 C CA . GLU A 1 94 ? 4.376 14.329 8.030 1.00 54.88 94 GLU A CA 1
ATOM 754 C C . GLU A 1 94 ? 4.923 14.551 6.615 1.00 54.88 94 GLU A C 1
ATOM 756 O O . GLU A 1 94 ? 6.103 14.850 6.420 1.00 54.88 94 GLU A O 1
ATOM 761 N N . GLY A 1 95 ? 4.085 14.331 5.596 1.00 57.88 95 GLY A N 1
ATOM 762 C CA . GLY A 1 95 ? 4.407 14.778 4.240 1.00 57.88 95 GLY A CA 1
ATOM 763 C C . GLY A 1 95 ? 4.642 16.292 4.221 1.00 57.88 95 GLY A C 1
ATOM 764 O O . GLY A 1 95 ? 4.463 16.971 5.224 1.00 57.88 95 GLY A O 1
ATOM 765 N N . LEU A 1 96 ? 4.979 16.861 3.064 1.00 60.62 96 LEU A N 1
ATOM 766 C CA . LEU A 1 96 ? 5.273 18.298 2.920 1.00 60.62 96 LEU A CA 1
ATOM 767 C C . LEU A 1 96 ? 4.121 19.255 3.317 1.00 60.62 96 LEU A C 1
ATOM 769 O O . LEU A 1 96 ? 4.262 20.455 3.131 1.00 60.62 96 LEU A O 1
ATOM 773 N N . GLY A 1 97 ? 2.979 18.761 3.814 1.00 62.16 97 GLY A N 1
ATOM 774 C CA . GLY A 1 97 ? 1.805 19.548 4.218 1.00 62.16 97 GLY A CA 1
ATOM 775 C C . GLY A 1 97 ? 1.066 20.222 3.058 1.00 62.16 97 GLY A C 1
ATOM 776 O O . GLY A 1 97 ? -0.103 20.569 3.188 1.00 62.16 97 GLY A O 1
ATOM 777 N N . GLU A 1 98 ? 1.719 20.357 1.907 1.00 69.75 98 GLU A N 1
ATOM 778 C CA . GLU A 1 98 ? 1.218 21.021 0.714 1.00 69.75 98 GLU A CA 1
ATOM 779 C C . GLU A 1 98 ? 0.872 20.014 -0.386 1.00 69.75 98 GLU A C 1
ATOM 781 O O . GLU A 1 98 ? 1.591 19.041 -0.644 1.00 69.75 98 GLU A O 1
ATOM 786 N N . ALA A 1 99 ? -0.250 20.260 -1.062 1.00 70.19 99 ALA A N 1
ATOM 787 C CA . ALA A 1 99 ? -0.670 19.458 -2.199 1.00 70.19 99 ALA A CA 1
ATOM 788 C C . ALA A 1 99 ? 0.279 19.669 -3.389 1.00 70.19 99 ALA A C 1
ATOM 790 O O . ALA A 1 99 ? 0.639 20.793 -3.738 1.00 70.19 99 ALA A O 1
ATOM 791 N N . CYS A 1 100 ? 0.653 18.578 -4.059 1.00 77.50 100 CYS A N 1
ATOM 792 C CA . CYS A 1 100 ? 1.425 18.660 -5.292 1.00 77.50 100 CYS A CA 1
ATOM 793 C C . CYS A 1 100 ? 0.582 19.309 -6.400 1.00 77.50 100 CYS A C 1
ATOM 795 O O . CYS A 1 100 ? -0.474 18.792 -6.751 1.00 77.50 100 CYS A O 1
ATOM 797 N N . THR A 1 101 ? 1.074 20.395 -6.997 1.00 83.31 101 THR A N 1
ATOM 798 C CA . THR A 1 101 ? 0.411 21.089 -8.119 1.00 83.31 101 THR A CA 1
ATOM 799 C C . THR A 1 101 ? 0.748 20.503 -9.492 1.00 83.31 101 THR A C 1
ATOM 801 O O . THR A 1 101 ? 0.186 20.931 -10.494 1.00 83.31 101 THR A O 1
ATOM 804 N N . LEU A 1 102 ? 1.654 19.522 -9.551 1.00 84.56 102 LEU A N 1
ATOM 805 C CA . LEU A 1 102 ? 2.081 18.861 -10.793 1.00 84.56 102 LEU A CA 1
ATOM 806 C C . LEU A 1 102 ? 1.341 17.539 -11.058 1.00 84.56 102 LEU A C 1
ATOM 808 O O . LEU A 1 102 ? 1.597 16.879 -12.064 1.00 84.56 102 LEU A O 1
ATOM 812 N N . CYS A 1 103 ? 0.461 17.121 -10.145 1.00 80.25 103 CYS A N 1
ATOM 813 C CA . CYS A 1 103 ? -0.334 15.898 -10.247 1.00 80.25 103 CYS A CA 1
ATOM 814 C C . CYS A 1 103 ? -1.789 16.207 -9.850 1.00 80.25 103 CYS A C 1
ATOM 816 O O . CYS A 1 103 ? -2.011 16.997 -8.936 1.00 80.25 103 CYS A O 1
ATOM 818 N N . HIS A 1 104 ? -2.775 15.551 -10.468 1.00 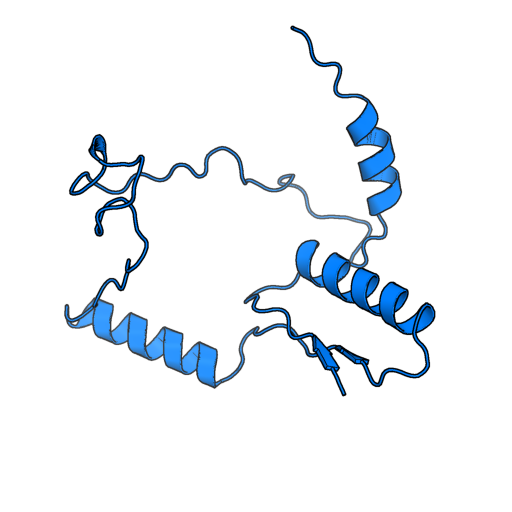74.69 104 HIS A N 1
ATOM 819 C CA . HIS A 1 104 ? -4.187 15.663 -10.078 1.00 74.69 104 HIS A CA 1
ATOM 820 C C . HIS A 1 104 ? -4.740 14.284 -9.709 1.00 74.69 104 HIS A C 1
ATOM 822 O O . HIS A 1 104 ? -4.821 13.399 -10.558 1.00 74.69 104 HIS A O 1
ATOM 828 N N . GLY A 1 105 ? -5.108 14.100 -8.438 1.00 77.56 105 GLY A N 1
ATOM 829 C CA . GLY A 1 105 ? -5.577 12.819 -7.903 1.00 77.56 105 GLY A CA 1
ATOM 830 C C . GLY A 1 105 ? -4.427 11.852 -7.622 1.00 77.56 105 GLY A C 1
ATOM 831 O O . GLY A 1 105 ? -4.041 11.678 -6.469 1.00 77.56 105 GLY A O 1
ATOM 832 N N . ASP A 1 106 ? -3.843 11.278 -8.674 1.00 81.50 106 ASP A N 1
ATOM 833 C CA . ASP A 1 106 ? -2.782 10.276 -8.560 1.00 81.50 106 ASP A CA 1
ATOM 834 C C . ASP A 1 106 ? -1.390 10.852 -8.809 1.00 81.50 106 ASP A C 1
ATOM 836 O O . ASP A 1 106 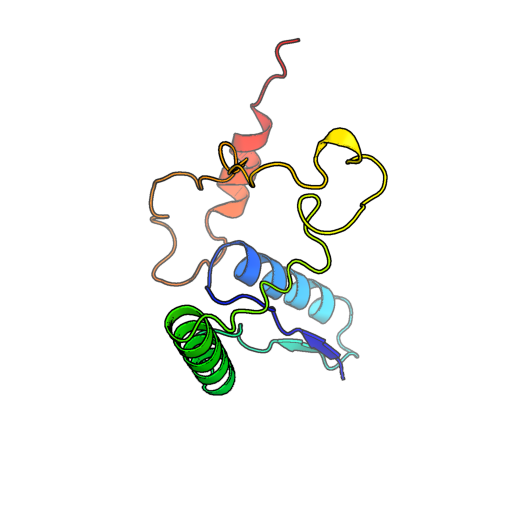? -1.154 11.649 -9.719 1.00 81.50 106 ASP A O 1
ATOM 840 N N . CYS A 1 107 ? -0.424 10.407 -8.005 1.00 86.69 107 CYS A N 1
ATOM 841 C CA . CYS A 1 107 ? 0.963 10.817 -8.167 1.00 86.69 107 CYS A CA 1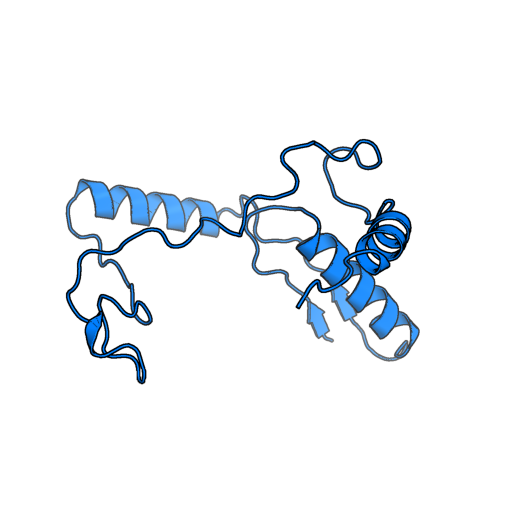
ATOM 842 C C . CYS A 1 107 ? 1.563 10.207 -9.441 1.00 86.69 107 CYS A C 1
ATOM 844 O O . CYS A 1 107 ? 1.680 8.989 -9.574 1.00 86.69 107 CYS A O 1
ATOM 846 N N . THR A 1 108 ? 2.039 11.054 -10.348 1.00 86.25 108 THR A N 1
ATOM 847 C CA . THR A 1 108 ? 2.760 10.633 -11.564 1.00 86.25 108 THR A CA 1
ATOM 848 C C . THR A 1 108 ? 4.278 10.627 -11.376 1.00 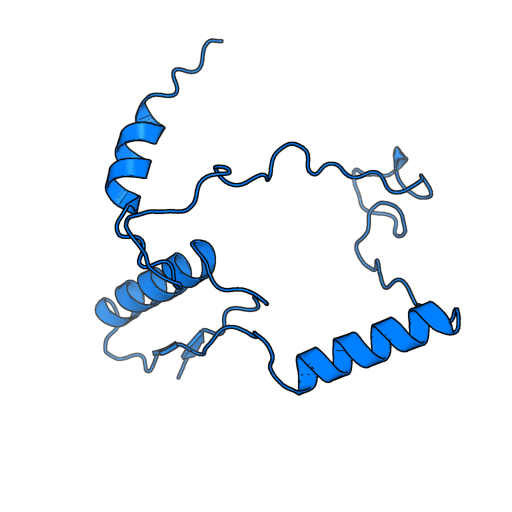86.25 108 THR A C 1
ATOM 850 O O . THR A 1 108 ? 5.012 10.084 -12.199 1.00 86.25 108 THR A O 1
ATOM 853 N N . GLY A 1 109 ? 4.764 11.240 -10.292 1.00 85.88 109 GLY A N 1
ATOM 854 C CA . GLY A 1 109 ? 6.187 11.484 -10.076 1.00 85.88 109 GLY A CA 1
ATOM 855 C C . GLY A 1 109 ? 6.751 12.623 -10.932 1.00 85.88 109 GLY A C 1
ATOM 856 O O . GLY A 1 109 ? 7.968 12.732 -11.034 1.00 85.88 109 GLY A O 1
ATOM 857 N N . ALA A 1 110 ? 5.907 13.479 -11.524 1.00 86.44 110 ALA A N 1
ATOM 858 C CA . ALA A 1 110 ? 6.347 14.590 -12.376 1.00 86.44 110 ALA A CA 1
ATOM 859 C C . ALA A 1 110 ? 7.334 15.550 -11.680 1.00 86.44 110 ALA A C 1
ATOM 861 O O . ALA A 1 110 ? 8.252 16.048 -12.319 1.00 86.44 110 ALA A O 1
ATOM 862 N N . CYS A 1 111 ? 7.194 15.760 -10.366 1.00 83.19 111 CYS A N 1
ATOM 863 C CA . CYS A 1 111 ? 8.098 16.599 -9.571 1.00 83.19 111 CYS A CA 1
ATOM 864 C C . CYS A 1 111 ? 9.384 15.888 -9.112 1.00 83.19 111 CYS A C 1
ATOM 866 O O . CYS A 1 111 ? 10.198 16.493 -8.419 1.00 83.19 111 CYS A O 1
ATOM 868 N N . GLU A 1 112 ? 9.558 14.592 -9.394 1.00 82.62 112 GLU A N 1
ATOM 869 C CA . GLU A 1 112 ? 10.558 13.775 -8.698 1.00 82.62 112 GLU A CA 1
ATOM 870 C C . GLU A 1 112 ? 11.995 14.234 -8.962 1.00 82.62 112 GLU A C 1
ATOM 872 O O . GLU A 1 112 ? 12.805 14.245 -8.036 1.00 82.62 112 GLU A O 1
ATOM 877 N N . GLU A 1 113 ? 12.308 14.638 -10.192 1.00 82.62 113 GLU A N 1
ATOM 878 C CA . GLU A 1 113 ? 13.646 15.127 -10.534 1.00 82.62 113 GLU A CA 1
ATOM 879 C C . GLU A 1 113 ? 13.938 16.482 -9.875 1.00 82.62 113 GLU A C 1
ATOM 881 O O . GLU A 1 113 ? 15.009 16.657 -9.293 1.00 82.62 113 GLU A O 1
ATOM 886 N N . ASP A 1 114 ? 12.957 17.388 -9.828 1.00 80.62 114 ASP A N 1
ATOM 887 C CA . ASP A 1 114 ? 13.083 18.672 -9.129 1.00 80.62 114 ASP A CA 1
ATOM 888 C C . ASP A 1 114 ? 13.278 18.480 -7.619 1.00 80.62 114 ASP A C 1
ATOM 890 O O . ASP A 1 114 ? 14.114 19.137 -6.992 1.00 80.62 114 ASP A O 1
ATOM 894 N N . VAL A 1 115 ? 12.532 17.546 -7.019 1.00 77.31 115 VAL A N 1
ATOM 895 C CA . VAL A 1 115 ? 12.655 17.197 -5.597 1.00 77.31 115 VAL A CA 1
ATOM 896 C C . VAL A 1 115 ? 14.027 16.586 -5.308 1.00 77.31 115 VAL A C 1
ATOM 898 O O . VAL A 1 115 ? 14.679 16.987 -4.343 1.00 77.31 115 VAL A O 1
ATOM 901 N N . LYS A 1 116 ? 14.513 15.660 -6.148 1.00 76.75 116 LYS A N 1
ATOM 902 C CA . LYS A 1 116 ? 15.859 15.075 -6.007 1.00 76.75 116 LYS A CA 1
ATOM 903 C C . LYS A 1 116 ? 16.957 16.125 -6.152 1.00 76.75 116 LYS A C 1
ATOM 905 O O . LYS A 1 116 ? 17.938 16.064 -5.415 1.00 76.75 116 LYS A O 1
ATOM 910 N N . ALA A 1 117 ? 16.809 17.075 -7.073 1.00 76.62 117 ALA A N 1
ATOM 911 C CA . ALA A 1 117 ? 17.769 18.159 -7.257 1.00 76.62 117 ALA A CA 1
ATOM 912 C C . ALA A 1 117 ? 17.841 19.071 -6.018 1.00 76.62 117 ALA A C 1
ATOM 914 O O . ALA A 1 117 ? 18.932 19.429 -5.570 1.00 76.62 117 ALA A O 1
ATOM 915 N N . LYS A 1 118 ? 16.689 19.384 -5.409 1.00 68.19 118 LYS A N 1
ATOM 916 C CA . LYS A 1 118 ? 16.606 20.194 -4.181 1.00 68.19 118 LYS A CA 1
ATOM 917 C C . LYS A 1 118 ? 17.127 19.459 -2.941 1.00 68.19 118 LYS A C 1
ATOM 919 O O . LYS A 1 118 ? 17.837 20.060 -2.142 1.00 68.19 118 LYS A O 1
ATOM 924 N N . ALA A 1 119 ? 16.867 18.156 -2.810 1.00 60.84 119 ALA A N 1
ATOM 925 C CA . ALA A 1 119 ? 17.316 17.347 -1.669 1.00 60.84 119 ALA A CA 1
ATOM 926 C C . ALA A 1 119 ? 18.851 17.247 -1.535 1.00 60.84 119 ALA A C 1
ATOM 928 O O . ALA A 1 119 ? 19.361 17.011 -0.443 1.00 60.84 119 ALA A O 1
ATOM 929 N N . ARG A 1 120 ? 19.606 17.474 -2.621 1.00 54.06 120 ARG A N 1
ATOM 930 C CA . ARG A 1 120 ? 21.083 17.493 -2.610 1.00 54.06 120 ARG A CA 1
ATOM 931 C C . ARG A 1 120 ? 21.697 18.710 -1.899 1.00 54.06 120 ARG A C 1
ATOM 933 O O . ARG A 1 120 ? 22.916 18.775 -1.797 1.00 54.06 120 ARG A O 1
ATOM 940 N N . HIS A 1 121 ? 20.884 19.651 -1.414 1.00 49.56 121 HIS A N 1
ATOM 941 C CA . HIS A 1 121 ? 21.343 20.874 -0.743 1.00 49.56 121 HIS A CA 1
ATOM 942 C C . HIS A 1 121 ? 21.226 20.840 0.790 1.00 49.56 121 HIS A C 1
ATOM 944 O O . HIS A 1 121 ? 21.487 21.853 1.438 1.00 49.56 121 HIS A O 1
ATOM 950 N N . HIS A 1 122 ? 20.880 19.702 1.402 1.00 51.00 122 HIS A N 1
ATOM 951 C CA . HIS A 1 122 ? 21.010 19.567 2.853 1.00 51.00 122 HIS A CA 1
ATOM 952 C C . HIS A 1 122 ? 22.485 19.392 3.223 1.00 51.00 122 HIS A C 1
ATOM 954 O O . HIS A 1 122 ? 23.024 18.289 3.251 1.00 51.00 122 HIS A O 1
ATOM 960 N N . VAL A 1 123 ? 23.143 20.522 3.478 1.00 45.19 123 VAL A N 1
ATOM 961 C CA . VAL A 1 123 ? 24.443 20.579 4.143 1.00 45.19 123 VAL A CA 1
ATOM 962 C C . VAL A 1 123 ? 24.251 19.999 5.543 1.00 45.19 123 VAL A C 1
ATOM 964 O O . VAL A 1 123 ? 23.508 20.555 6.352 1.00 45.19 123 VAL A O 1
ATOM 967 N N . HIS A 1 124 ? 24.891 18.867 5.828 1.00 45.25 124 HIS A N 1
ATOM 968 C CA . HIS A 1 124 ? 25.043 18.396 7.197 1.00 45.25 124 HIS A CA 1
ATOM 969 C C . HIS A 1 124 ? 25.929 19.405 7.935 1.00 45.25 124 HIS A C 1
ATOM 971 O O . HIS A 1 124 ? 27.151 19.382 7.803 1.00 45.25 124 HIS A O 1
ATOM 977 N N . HIS A 1 125 ? 25.312 20.325 8.676 1.00 39.47 125 HIS A N 1
ATOM 978 C CA . HIS A 1 125 ? 26.014 21.015 9.748 1.00 39.47 125 HIS A CA 1
ATOM 979 C C . HIS A 1 125 ? 26.225 19.994 10.868 1.00 39.47 125 HIS A C 1
ATOM 981 O O . HIS A 1 125 ? 25.267 19.576 11.519 1.00 39.47 125 HIS A O 1
ATOM 987 N N . HIS A 1 126 ? 27.470 19.534 10.984 1.00 41.31 126 HIS A N 1
ATOM 988 C CA . HIS A 1 126 ? 27.987 18.847 12.163 1.00 41.31 126 HIS A CA 1
ATOM 989 C C . HIS A 1 126 ? 28.109 19.821 13.334 1.00 41.31 126 HIS A C 1
ATOM 991 O O . HIS A 1 126 ? 28.472 20.994 13.077 1.00 41.31 126 HIS A O 1
#

Sequence (126 aa):
RIVVFPYFLFSGVLVSRIHRAVDRVAADHPQLDIRKAPYLSDHPLVLDTFRARAQEALEGDNAMNCALCKYRTQVLGFENEYGAPQTSHHHHHEGLGEACTLCHGDCTGACEEDVKAKARHHVHHH